Protein AF-A0A542ZUL0-F1 (afdb_monomer_lite)

InterPro domains:
  IPR007886 Alanine dehydrogenase/pyridine nucleotide transhydrogenase, N-terminal [PF05222] (36-150)
  IPR007886 Alanine dehydrogenase/pyridine nucleotide transhydrogenase, N-terminal [SM01003] (29-166)

Organism: Rarobacter faecitabidus (NCBI:txid13243)

Sequence (168 aa):
MSGTAQSSPDVLATASDKVAVSGDLLSLGLLATSSMENERRLPIHPHHLDRIDPDVLARMIVERGYGADFQLEPGYVESRVGRVTERADVIESADVLLLPKPQAADVAAMPAGRVLWGWHHCVQDAGMTQTAIDRRLTLIAFEAMNHWTRRGDFSLHVFHKNNAVSRP

Structure (mmCIF, N/CA/C/O backbone):
data_AF-A0A542ZUL0-F1
#
_entry.id   AF-A0A542ZUL0-F1
#
loop_
_atom_site.group_PDB
_atom_site.id
_atom_site.type_symbol
_atom_site.label_atom_id
_atom_site.label_alt_id
_atom_site.label_comp_id
_atom_site.label_asym_id
_atom_site.label_entity_id
_atom_site.label_seq_id
_atom_site.pdbx_PDB_ins_code
_atom_site.Cartn_x
_atom_site.Cartn_y
_atom_site.Cartn_z
_atom_site.occupancy
_atom_site.B_iso_or_equiv
_atom_site.auth_seq_id
_atom_site.auth_comp_id
_atom_site.auth_asym_id
_atom_site.auth_atom_id
_atom_site.pdbx_PDB_model_num
ATOM 1 N N . MET A 1 1 ? -37.756 -66.465 9.682 1.00 42.62 1 MET A N 1
ATOM 2 C CA . MET A 1 1 ? -37.576 -65.703 8.429 1.00 42.62 1 MET A CA 1
ATOM 3 C C . MET A 1 1 ? -37.932 -64.256 8.757 1.00 42.62 1 MET A C 1
ATOM 5 O O . MET A 1 1 ? -39.092 -63.898 8.697 1.00 42.62 1 MET A O 1
ATOM 9 N N . SER A 1 2 ? -37.089 -63.559 9.513 1.00 43.09 2 SER A N 1
ATOM 10 C CA . SER A 1 2 ? -35.936 -62.775 9.033 1.00 43.09 2 SER A CA 1
ATOM 11 C C . SER A 1 2 ? -36.332 -61.319 8.770 1.00 43.09 2 SER A C 1
ATOM 13 O O . SER A 1 2 ? -37.096 -61.057 7.851 1.00 43.09 2 SER A O 1
ATOM 15 N N . GLY A 1 3 ? -35.749 -60.402 9.554 1.00 35.88 3 GLY A N 1
ATOM 16 C CA . GLY A 1 3 ? -35.508 -59.015 9.143 1.00 35.88 3 GLY A CA 1
ATOM 17 C C . GLY A 1 3 ? -36.385 -57.918 9.754 1.00 35.88 3 GLY A C 1
ATOM 18 O O . GLY A 1 3 ? -37.123 -57.264 9.030 1.00 35.88 3 GLY A O 1
ATOM 19 N N . THR A 1 4 ? -36.244 -57.625 11.049 1.00 43.56 4 THR A N 1
ATOM 20 C CA . THR A 1 4 ? -36.502 -56.272 11.579 1.00 43.56 4 THR A CA 1
ATOM 21 C C . THR A 1 4 ? -35.358 -55.354 11.142 1.00 43.56 4 THR A C 1
ATOM 23 O O . THR A 1 4 ? -34.254 -55.462 11.675 1.00 43.56 4 THR A O 1
ATOM 26 N N . ALA A 1 5 ? -35.594 -54.482 10.161 1.00 42.47 5 ALA A N 1
ATOM 27 C CA . ALA A 1 5 ? -34.639 -53.449 9.770 1.00 42.47 5 ALA A CA 1
ATOM 28 C C . ALA A 1 5 ? -34.784 -52.236 10.701 1.00 42.47 5 ALA A C 1
ATOM 30 O O . ALA A 1 5 ? -35.834 -51.597 10.752 1.00 42.47 5 ALA A O 1
ATOM 31 N N . GLN A 1 6 ? -33.727 -51.960 11.464 1.00 38.09 6 GLN A N 1
ATOM 32 C CA . GLN A 1 6 ? -33.580 -50.766 12.288 1.00 38.09 6 GLN A CA 1
ATOM 33 C C . GLN A 1 6 ? -33.447 -49.515 11.412 1.00 38.09 6 GLN A C 1
ATOM 35 O O . GLN A 1 6 ? -32.679 -49.474 10.452 1.00 38.09 6 GLN A O 1
ATOM 40 N N . SER A 1 7 ? -34.179 -48.481 11.805 1.00 37.47 7 SER A N 1
ATOM 41 C CA . SER A 1 7 ? -34.029 -47.091 11.386 1.00 37.47 7 SER A CA 1
ATOM 42 C C . SER A 1 7 ? -32.618 -46.571 11.679 1.00 37.47 7 SER A C 1
ATOM 44 O O . SER A 1 7 ? -32.161 -46.630 12.820 1.00 37.47 7 SER A O 1
ATOM 46 N N . SER A 1 8 ? -31.947 -46.045 10.652 1.00 40.25 8 SER A N 1
ATOM 47 C CA . SER A 1 8 ? -30.700 -45.279 10.777 1.00 40.25 8 SER A CA 1
ATOM 48 C C . SER A 1 8 ? -31.013 -43.779 10.717 1.00 40.25 8 SER A C 1
ATOM 50 O O . SER A 1 8 ? -31.898 -43.399 9.949 1.00 40.25 8 SER A O 1
ATOM 52 N N . PRO A 1 9 ? -30.352 -42.933 11.526 1.00 41.03 9 PRO A N 1
ATOM 53 C CA . PRO A 1 9 ? -30.676 -41.517 11.615 1.00 41.03 9 PRO A CA 1
ATOM 54 C C . PRO A 1 9 ? -30.104 -40.731 10.433 1.00 41.03 9 PRO A C 1
ATOM 56 O O . PRO A 1 9 ? -29.043 -41.061 9.897 1.00 41.03 9 PRO A O 1
ATOM 59 N N . ASP A 1 10 ? -30.834 -39.678 10.074 1.00 37.38 10 ASP A N 1
ATOM 60 C CA . ASP A 1 10 ? -30.454 -38.643 9.123 1.00 37.38 10 ASP A CA 1
ATOM 61 C C . ASP A 1 10 ? -29.015 -38.171 9.353 1.00 37.38 10 ASP A C 1
ATOM 63 O O . ASP A 1 10 ? -28.663 -37.642 10.411 1.00 37.38 10 ASP A O 1
ATOM 67 N N . VAL A 1 11 ? -28.177 -38.328 8.328 1.00 39.81 11 VAL A N 1
ATOM 68 C CA . VAL A 1 11 ? -26.902 -37.621 8.256 1.00 39.81 11 VAL A CA 1
ATOM 69 C C . VAL A 1 11 ? -27.247 -36.163 7.974 1.00 39.81 11 VAL A C 1
ATOM 71 O O . VAL A 1 11 ? -27.518 -35.789 6.833 1.00 39.81 11 VAL A O 1
ATOM 74 N N . LEU A 1 12 ? -27.276 -35.348 9.033 1.00 37.03 12 LEU A N 1
ATOM 75 C CA . LEU A 1 12 ? -27.272 -33.897 8.912 1.00 37.03 12 LEU A CA 1
ATOM 76 C C . LEU A 1 12 ? -26.106 -33.506 8.002 1.00 37.03 12 LEU A C 1
ATOM 78 O O . LEU A 1 12 ? -24.939 -33.655 8.369 1.00 37.03 12 LEU A O 1
ATOM 82 N N . ALA A 1 13 ? -26.437 -32.982 6.825 1.00 38.31 13 ALA A N 1
ATOM 83 C CA . ALA A 1 13 ? -25.518 -32.167 6.060 1.00 38.31 13 ALA A CA 1
ATOM 84 C C . ALA A 1 13 ? -25.119 -30.992 6.958 1.00 38.31 13 ALA A C 1
ATOM 86 O O . ALA A 1 13 ? -25.939 -30.131 7.286 1.00 38.31 13 ALA A O 1
ATOM 87 N N . THR A 1 14 ? -23.871 -31.003 7.414 1.00 36.25 14 THR A N 1
ATOM 88 C CA . THR A 1 14 ? -23.258 -29.886 8.117 1.00 36.25 14 THR A CA 1
ATOM 89 C C . THR A 1 14 ? -23.390 -28.653 7.238 1.00 36.25 14 THR A C 1
ATOM 91 O O . THR A 1 14 ? -22.931 -28.627 6.093 1.00 36.25 14 THR A O 1
ATOM 94 N N . ALA A 1 15 ? -24.085 -27.649 7.770 1.00 40.50 15 ALA A N 1
ATOM 95 C CA . ALA A 1 15 ? -24.169 -26.335 7.172 1.00 40.50 15 ALA A CA 1
ATOM 96 C C . ALA A 1 15 ? -22.743 -25.869 6.870 1.00 40.50 15 ALA A C 1
ATOM 98 O O . ALA A 1 15 ? -21.885 -25.829 7.749 1.00 40.50 15 ALA A O 1
ATOM 99 N N . SER A 1 16 ? -22.489 -25.583 5.596 1.00 44.72 16 SER A N 1
ATOM 100 C CA . SER A 1 16 ? -21.284 -24.894 5.174 1.00 44.72 16 SER A CA 1
ATOM 101 C C . SER A 1 16 ? -21.228 -23.590 5.964 1.00 44.72 16 SER A C 1
ATOM 103 O O . SER A 1 16 ? -22.083 -22.728 5.752 1.00 44.72 16 SER A O 1
ATOM 105 N N . ASP A 1 17 ? -20.229 -23.436 6.834 1.00 40.91 17 ASP A N 1
ATOM 106 C CA . ASP A 1 17 ? -19.814 -22.136 7.361 1.00 40.91 17 ASP A CA 1
ATOM 107 C C . ASP A 1 17 ? -19.277 -21.318 6.182 1.00 40.91 17 ASP A C 1
ATOM 109 O O . ASP A 1 17 ? -18.079 -21.170 5.942 1.00 40.91 17 ASP A O 1
ATOM 113 N N . LYS A 1 18 ? -20.203 -20.825 5.359 1.00 43.94 18 LYS A N 1
ATOM 114 C CA . LYS A 1 18 ? -19.959 -19.697 4.481 1.00 43.94 18 LYS A CA 1
ATOM 115 C C . LYS A 1 18 ? -19.754 -18.533 5.430 1.00 43.94 18 LYS A C 1
ATOM 117 O O . LYS A 1 18 ? -20.722 -17.991 5.957 1.00 43.94 18 LYS A O 1
ATOM 122 N N . VAL A 1 19 ? -18.493 -18.172 5.652 1.00 42.78 19 VAL A N 1
ATOM 123 C CA . VAL A 1 19 ? -18.137 -16.861 6.191 1.00 42.78 19 VAL A CA 1
ATOM 124 C C . VAL A 1 19 ? -18.932 -15.846 5.376 1.00 42.78 19 VAL A C 1
ATOM 126 O O . VAL A 1 19 ? -18.720 -15.697 4.171 1.00 42.78 19 VAL A O 1
ATOM 129 N N . ALA A 1 20 ? -19.935 -15.241 6.006 1.00 40.59 20 ALA A N 1
ATOM 130 C CA . ALA A 1 20 ? -20.740 -14.217 5.380 1.00 40.59 20 ALA A CA 1
ATOM 131 C C . ALA A 1 20 ? -19.811 -13.029 5.124 1.00 40.59 20 ALA A C 1
ATOM 133 O O . ALA A 1 20 ? -19.412 -12.334 6.056 1.00 40.59 20 ALA A O 1
ATOM 134 N N . VAL A 1 21 ? -19.419 -12.832 3.866 1.00 49.72 21 VAL A N 1
ATOM 135 C CA . VAL A 1 21 ? -18.735 -11.610 3.452 1.00 49.72 21 VAL A CA 1
ATOM 136 C C . VAL A 1 21 ? -19.784 -10.505 3.537 1.00 49.72 21 VAL A C 1
ATOM 138 O O . VAL A 1 21 ? -20.702 -10.447 2.719 1.00 49.72 21 VAL A O 1
ATOM 141 N N . SER A 1 22 ? -19.712 -9.695 4.590 1.00 54.34 22 SER A N 1
ATOM 142 C CA . SER A 1 22 ? -20.527 -8.492 4.744 1.00 54.34 22 SER A CA 1
ATOM 143 C C . SER A 1 22 ? -20.306 -7.574 3.541 1.00 54.34 22 SER A C 1
ATOM 145 O O . SER A 1 22 ? -19.166 -7.345 3.146 1.00 54.34 22 SER A O 1
ATOM 147 N N . GLY A 1 23 ? -21.397 -7.086 2.951 1.00 64.56 23 GLY A N 1
ATOM 148 C CA . GLY A 1 23 ? -21.447 -6.415 1.648 1.00 64.56 23 GLY A CA 1
ATOM 149 C C . GLY A 1 23 ? -20.877 -4.996 1.568 1.00 64.56 23 GLY A C 1
ATOM 150 O O . GLY A 1 23 ? -21.443 -4.190 0.842 1.00 64.56 23 GLY A O 1
ATOM 151 N N . ASP A 1 24 ? -19.770 -4.706 2.253 1.00 83.81 24 ASP A N 1
ATOM 152 C CA . ASP A 1 24 ? -19.023 -3.453 2.113 1.00 83.81 24 ASP A CA 1
ATOM 153 C C . ASP A 1 24 ? -17.587 -3.727 1.650 1.00 83.81 24 ASP A C 1
ATOM 155 O O . ASP A 1 24 ? -16.944 -4.683 2.085 1.00 83.81 24 ASP A O 1
ATOM 159 N N . LEU A 1 25 ? -17.070 -2.869 0.766 1.00 93.75 25 LEU A N 1
ATOM 160 C CA . LEU A 1 25 ? -15.686 -2.944 0.293 1.00 93.75 25 LEU A CA 1
ATOM 161 C C . LEU A 1 25 ? -14.686 -2.708 1.438 1.00 93.75 25 LEU A C 1
ATOM 163 O O . LEU A 1 25 ? -14.844 -1.781 2.239 1.00 93.75 25 LEU A O 1
ATOM 167 N N . LEU A 1 26 ? -13.618 -3.510 1.459 1.00 96.81 26 LEU A N 1
ATOM 168 C CA . LEU A 1 26 ? -12.460 -3.308 2.333 1.00 96.81 26 LEU A CA 1
ATOM 169 C C . LEU A 1 26 ? -11.687 -2.040 1.944 1.00 96.81 26 LEU A C 1
ATOM 171 O O . LEU A 1 26 ? -11.654 -1.652 0.775 1.00 96.81 26 LEU A O 1
ATOM 175 N N . SER A 1 27 ? -11.028 -1.420 2.921 1.00 98.00 27 SER A N 1
ATOM 176 C CA . SER A 1 27 ? -10.120 -0.296 2.682 1.00 98.00 27 SER A CA 1
ATOM 177 C C . SER A 1 27 ? -8.749 -0.754 2.170 1.00 98.00 27 SER A C 1
ATOM 179 O O . SER A 1 27 ? -8.197 -1.758 2.629 1.00 98.00 27 SER A O 1
ATOM 181 N N . LEU A 1 28 ? -8.189 0.002 1.219 1.00 98.44 28 LEU A N 1
ATOM 182 C CA . LEU A 1 28 ? -6.896 -0.283 0.588 1.00 98.44 28 LEU A CA 1
ATOM 183 C C . LEU A 1 28 ? -5.871 0.808 0.926 1.00 98.44 28 LEU A C 1
ATOM 185 O O . LEU A 1 28 ? -6.000 1.953 0.497 1.00 98.44 28 LEU A O 1
ATOM 189 N N . GLY A 1 29 ? -4.833 0.437 1.669 1.00 98.19 29 GLY A N 1
ATOM 190 C CA . GLY A 1 29 ? -3.712 1.284 2.055 1.00 98.19 29 GLY A CA 1
ATOM 191 C C . GLY A 1 29 ? -2.573 1.242 1.037 1.00 98.19 29 GLY A C 1
ATOM 192 O O . GLY A 1 29 ? -2.060 0.162 0.749 1.00 98.19 29 GLY A O 1
ATOM 193 N N . LEU A 1 30 ? -2.137 2.394 0.523 1.00 97.50 30 LEU A N 1
ATOM 194 C CA . LEU A 1 30 ? -0.962 2.514 -0.352 1.00 97.50 30 LEU A CA 1
ATOM 195 C C . LEU A 1 30 ? 0.140 3.296 0.351 1.00 97.50 30 LEU A C 1
ATOM 197 O O . LEU A 1 30 ? -0.064 4.446 0.743 1.00 97.50 30 LEU A O 1
ATOM 201 N N . LEU A 1 31 ? 1.327 2.701 0.435 1.00 95.31 31 LEU A N 1
ATOM 202 C CA . LEU A 1 31 ? 2.511 3.388 0.943 1.00 95.31 31 LEU A CA 1
ATOM 203 C C . LEU A 1 31 ? 3.318 4.012 -0.199 1.00 95.31 31 LEU A C 1
ATOM 205 O O . LEU A 1 31 ? 3.530 3.402 -1.249 1.00 95.31 31 LEU A O 1
ATOM 209 N N . ALA A 1 32 ? 3.740 5.251 0.024 1.00 90.50 32 ALA A N 1
ATOM 210 C CA . ALA A 1 32 ? 4.530 6.081 -0.875 1.00 90.50 32 ALA A CA 1
ATOM 211 C C . ALA A 1 32 ? 6.026 5.795 -0.740 1.00 90.50 32 ALA A C 1
ATOM 213 O O . ALA A 1 32 ? 6.772 5.930 -1.708 1.00 90.50 32 ALA A O 1
ATOM 214 N N . THR A 1 33 ? 6.462 5.420 0.464 1.00 87.25 33 THR A N 1
ATOM 215 C CA . THR A 1 33 ? 7.876 5.232 0.789 1.00 87.25 33 THR A CA 1
ATOM 216 C C . THR A 1 33 ? 8.187 3.784 1.162 1.00 87.25 33 THR A C 1
ATOM 218 O O . THR A 1 33 ? 7.347 3.048 1.690 1.00 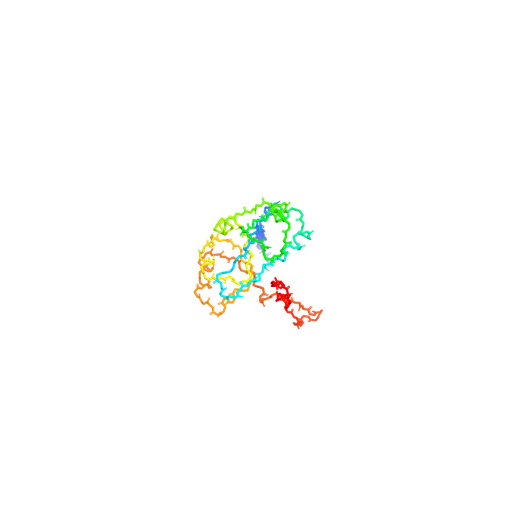87.25 33 THR A O 1
ATOM 221 N N . SER A 1 34 ? 9.423 3.369 0.890 1.00 86.88 34 SER A N 1
ATOM 222 C CA . SER A 1 34 ? 9.976 2.096 1.347 1.00 86.88 34 SER A CA 1
ATOM 223 C C . SER A 1 34 ? 11.102 2.353 2.340 1.00 86.88 34 SER A C 1
ATOM 225 O O . SER A 1 34 ? 11.901 3.270 2.157 1.00 86.88 34 SER A O 1
ATOM 227 N N . SER A 1 35 ? 11.179 1.527 3.379 1.00 84.12 35 SER A N 1
ATOM 228 C CA . SER A 1 35 ? 12.310 1.494 4.311 1.00 84.12 35 SER A CA 1
ATOM 229 C C . SER A 1 35 ? 13.489 0.669 3.771 1.00 84.12 35 SER A C 1
ATOM 231 O O . SER A 1 35 ? 14.578 0.717 4.338 1.00 84.12 35 SER A O 1
ATOM 233 N N . MET A 1 36 ? 13.300 -0.060 2.663 1.00 84.88 36 ME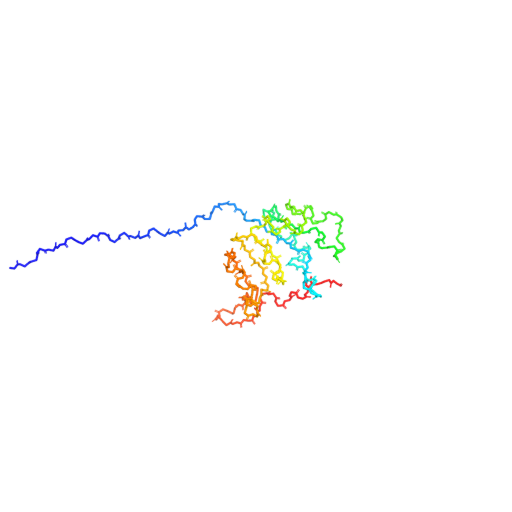T A N 1
ATOM 234 C CA . MET A 1 36 ? 14.371 -0.766 1.961 1.00 84.88 36 MET A CA 1
ATOM 235 C C . MET A 1 36 ? 15.221 0.218 1.152 1.00 84.88 36 MET A C 1
ATOM 237 O O . MET A 1 36 ? 14.705 1.004 0.354 1.00 84.88 36 MET A O 1
ATOM 241 N N . GLU A 1 37 ? 16.541 0.137 1.317 1.00 82.31 37 GLU A N 1
ATOM 242 C CA . GLU A 1 37 ? 17.479 0.974 0.575 1.00 82.31 37 GLU A CA 1
ATOM 243 C C . GLU A 1 37 ? 17.295 0.805 -0.943 1.00 82.31 37 GLU A C 1
ATOM 245 O O . GLU A 1 37 ? 17.163 -0.309 -1.450 1.00 82.31 37 GLU A O 1
ATOM 250 N N . ASN A 1 38 ? 17.299 1.920 -1.679 1.00 83.50 38 ASN A N 1
ATOM 251 C CA . ASN A 1 38 ? 17.153 1.973 -3.140 1.00 83.50 38 ASN A CA 1
ATOM 252 C C . ASN A 1 38 ? 15.819 1.443 -3.701 1.00 83.50 38 ASN A C 1
ATOM 254 O O . ASN A 1 38 ? 15.640 1.404 -4.920 1.00 83.50 38 ASN A O 1
ATOM 258 N N . GLU A 1 39 ? 14.845 1.123 -2.849 1.00 87.94 39 GLU A N 1
ATOM 259 C CA . GLU A 1 39 ? 13.497 0.771 -3.279 1.00 87.94 39 GLU A CA 1
ATOM 260 C C . GLU A 1 39 ? 12.653 2.032 -3.487 1.00 87.94 39 GLU A C 1
ATOM 262 O O . GLU A 1 39 ? 12.307 2.739 -2.544 1.00 87.94 39 GLU A O 1
ATOM 267 N N . ARG A 1 40 ? 12.327 2.324 -4.748 1.00 85.19 40 ARG A N 1
ATOM 268 C CA . ARG A 1 40 ? 11.620 3.553 -5.154 1.00 85.19 40 ARG A CA 1
ATOM 269 C C . ARG A 1 40 ? 10.330 3.283 -5.920 1.00 85.19 40 ARG A C 1
ATOM 271 O O . ARG A 1 40 ? 9.729 4.217 -6.447 1.00 85.19 40 ARG A O 1
ATOM 278 N N . ARG A 1 41 ? 9.941 2.017 -6.079 1.00 88.31 41 ARG A N 1
ATOM 279 C CA . ARG A 1 41 ? 8.743 1.672 -6.845 1.00 88.31 41 ARG A CA 1
ATOM 280 C C . ARG A 1 41 ? 7.509 1.992 -6.019 1.00 88.31 41 ARG A C 1
ATOM 282 O O . ARG A 1 41 ? 7.414 1.604 -4.857 1.00 88.31 41 ARG A O 1
ATOM 289 N N . LEU A 1 42 ? 6.540 2.632 -6.660 1.00 91.00 42 LEU A N 1
ATOM 290 C CA . LEU A 1 42 ? 5.202 2.761 -6.107 1.00 91.00 42 LEU A CA 1
ATOM 291 C C . LEU A 1 42 ? 4.394 1.485 -6.384 1.00 91.00 42 LEU A C 1
ATOM 293 O O . LEU A 1 42 ? 4.556 0.879 -7.447 1.00 91.00 42 LEU A O 1
ATOM 297 N N . PRO A 1 43 ? 3.500 1.075 -5.470 1.00 90.88 43 PRO A N 1
ATOM 298 C CA . PRO A 1 43 ? 2.630 -0.070 -5.708 1.00 90.88 43 PRO A CA 1
ATOM 299 C C . PRO A 1 43 ? 1.694 0.102 -6.910 1.00 90.88 43 PRO A C 1
ATOM 301 O O . PRO A 1 43 ? 1.427 -0.856 -7.632 1.00 90.88 43 PRO A O 1
ATOM 304 N N . ILE A 1 44 ? 1.217 1.326 -7.142 1.00 93.06 44 ILE A N 1
ATOM 305 C CA . ILE A 1 44 ? 0.394 1.707 -8.292 1.00 93.06 44 ILE A CA 1
ATOM 306 C C . ILE A 1 44 ? 0.960 2.999 -8.886 1.00 93.06 44 ILE A C 1
ATOM 308 O O . ILE A 1 44 ? 1.110 3.995 -8.181 1.00 93.06 44 ILE A O 1
ATOM 312 N N . HIS A 1 45 ? 1.254 3.022 -10.185 1.00 92.62 45 HIS A N 1
ATOM 313 C CA . HIS A 1 45 ? 1.641 4.267 -10.854 1.00 92.62 45 HIS A CA 1
ATOM 314 C C . HIS A 1 45 ? 0.541 5.337 -10.658 1.00 92.62 45 HIS A C 1
ATOM 316 O O . HIS A 1 45 ? -0.619 5.011 -10.910 1.00 92.62 45 HIS A O 1
ATOM 322 N N . PRO A 1 46 ? 0.836 6.593 -10.267 1.00 94.12 46 PRO A N 1
ATOM 323 C CA . PRO A 1 46 ? -0.201 7.569 -9.909 1.00 94.12 46 PRO A CA 1
ATOM 324 C C . PRO A 1 46 ? -1.249 7.802 -11.006 1.00 94.12 46 PRO A C 1
ATOM 326 O O . PRO A 1 46 ? -2.442 7.805 -10.726 1.00 94.12 46 PRO A O 1
ATOM 329 N N . HIS A 1 47 ? -0.832 7.857 -12.275 1.00 93.88 47 HIS A N 1
ATOM 330 C CA . HIS A 1 47 ? -1.763 7.975 -13.410 1.00 93.88 47 HIS A CA 1
ATOM 331 C C . HIS A 1 47 ? -2.689 6.764 -13.616 1.00 93.88 47 HIS A C 1
ATOM 333 O O . HIS A 1 47 ? -3.652 6.837 -14.372 1.00 93.88 47 HIS A O 1
ATOM 339 N N . HIS A 1 48 ? -2.413 5.622 -12.983 1.00 95.38 48 HIS A N 1
ATOM 340 C CA . HIS A 1 48 ? -3.314 4.473 -13.025 1.00 95.38 48 HIS A CA 1
ATOM 341 C C . HIS A 1 48 ? -4.458 4.580 -12.015 1.00 95.38 48 HIS A C 1
ATOM 343 O O . HIS A 1 48 ? -5.397 3.799 -12.133 1.00 95.38 48 HIS A O 1
ATOM 349 N N . LEU A 1 49 ? -4.431 5.542 -11.083 1.00 96.06 49 LEU A N 1
ATOM 350 C CA . LEU A 1 49 ? -5.566 5.805 -10.193 1.00 96.06 49 LEU A CA 1
ATOM 351 C C . LEU A 1 49 ? -6.832 6.141 -10.996 1.00 96.06 49 LEU A C 1
ATOM 353 O O . LEU A 1 49 ? -7.899 5.645 -10.663 1.00 96.06 49 LEU A O 1
ATOM 357 N N . ASP A 1 50 ? -6.698 6.850 -12.124 1.00 94.38 50 ASP A N 1
ATOM 358 C CA . ASP A 1 50 ? -7.802 7.171 -13.050 1.00 94.38 50 ASP A CA 1
ATOM 359 C C . ASP A 1 50 ? -8.476 5.931 -13.680 1.00 94.38 50 ASP A C 1
ATOM 361 O O . ASP A 1 50 ? -9.507 6.041 -14.340 1.00 94.38 50 ASP A O 1
ATOM 365 N N . ARG A 1 51 ? -7.879 4.743 -13.525 1.00 96.38 51 ARG A N 1
ATOM 366 C CA . ARG A 1 51 ? -8.374 3.474 -14.082 1.00 96.38 51 ARG A CA 1
ATOM 367 C C . ARG A 1 51 ? -9.040 2.586 -13.030 1.00 96.38 51 ARG A C 1
ATOM 369 O O . ARG A 1 51 ? -9.504 1.503 -13.382 1.00 96.38 51 ARG A O 1
ATOM 376 N N . ILE A 1 52 ? -9.010 2.993 -11.763 1.00 95.81 52 ILE A N 1
ATOM 377 C CA . ILE A 1 52 ? -9.588 2.253 -10.640 1.00 95.81 52 ILE A CA 1
ATOM 378 C C . ILE A 1 52 ? -11.056 2.662 -10.493 1.00 95.81 52 ILE A C 1
ATOM 380 O O . ILE A 1 52 ? -11.412 3.817 -10.712 1.00 95.81 52 ILE A O 1
ATOM 384 N N . ASP A 1 53 ? -11.906 1.698 -10.146 1.00 97.12 53 ASP A N 1
ATOM 385 C CA . ASP A 1 53 ? -13.329 1.936 -9.910 1.00 97.12 53 ASP A CA 1
ATOM 386 C C . ASP A 1 53 ? -13.541 3.003 -8.807 1.00 97.12 53 ASP A C 1
ATOM 388 O O . ASP A 1 53 ? -12.865 2.930 -7.771 1.00 97.12 53 ASP A O 1
ATOM 392 N N . PRO A 1 54 ? -14.451 3.982 -8.996 1.00 96.75 54 PRO A N 1
ATOM 393 C CA . PRO A 1 54 ? -14.728 5.028 -8.012 1.00 96.75 54 PRO A CA 1
ATOM 394 C C . PRO A 1 54 ? -15.015 4.518 -6.594 1.00 96.75 54 PRO A C 1
ATOM 396 O O . PRO A 1 54 ? -14.560 5.137 -5.630 1.00 96.75 54 PRO A O 1
ATOM 399 N N . ASP A 1 55 ? -15.706 3.38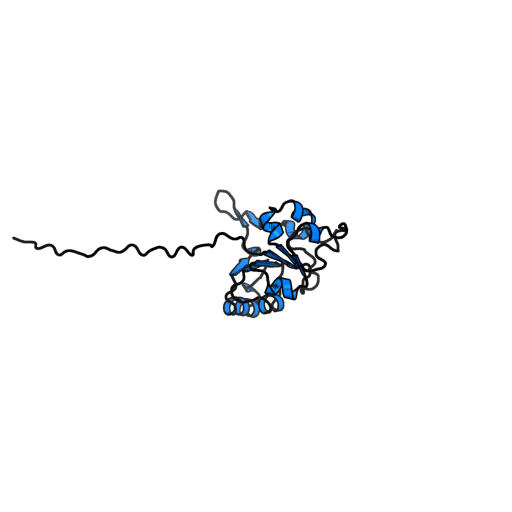5 -6.445 1.00 96.75 55 ASP A N 1
ATOM 400 C CA . ASP A 1 55 ? -16.048 2.843 -5.125 1.00 96.75 55 ASP A CA 1
ATOM 401 C C . ASP A 1 55 ? -14.803 2.310 -4.397 1.00 96.75 55 ASP A C 1
ATOM 403 O O . ASP A 1 55 ? -14.691 2.407 -3.172 1.00 96.75 55 ASP A O 1
ATOM 407 N N . VAL A 1 56 ? -13.822 1.799 -5.150 1.00 97.25 56 VAL A N 1
ATOM 408 C CA . VAL A 1 56 ? -12.519 1.381 -4.611 1.00 97.25 56 VAL A CA 1
ATOM 409 C C . VAL A 1 56 ? -11.679 2.605 -4.265 1.00 97.25 56 VAL A C 1
ATOM 411 O O . VAL A 1 56 ? -11.131 2.672 -3.167 1.00 97.25 56 VAL A O 1
ATOM 414 N N . LEU A 1 57 ? -11.616 3.594 -5.160 1.00 97.81 57 LEU A N 1
ATOM 415 C CA . LEU A 1 57 ? -10.916 4.860 -4.935 1.00 97.81 57 LEU A CA 1
ATOM 416 C C . LEU A 1 57 ? -11.394 5.564 -3.654 1.00 97.81 57 LEU A C 1
ATOM 418 O O . LEU A 1 57 ? -10.575 5.990 -2.837 1.00 97.81 57 LEU A O 1
ATOM 422 N N . ALA A 1 58 ? -12.708 5.598 -3.416 1.00 97.69 58 ALA A N 1
ATOM 423 C CA . ALA A 1 58 ? -13.306 6.152 -2.202 1.00 97.69 58 ALA A CA 1
ATOM 424 C C . ALA A 1 58 ? -12.892 5.409 -0.915 1.00 97.69 58 ALA A C 1
ATOM 426 O O . ALA A 1 58 ? -12.939 5.979 0.175 1.00 97.69 58 ALA A O 1
ATOM 427 N N . ARG A 1 59 ? -12.462 4.146 -1.026 1.00 98.06 59 ARG A N 1
ATOM 428 C CA . ARG A 1 59 ? -11.970 3.308 0.081 1.00 98.06 59 ARG A CA 1
ATOM 429 C C . ARG A 1 59 ? -10.439 3.264 0.169 1.00 98.06 59 ARG A C 1
ATOM 431 O O . ARG A 1 59 ? -9.900 2.593 1.053 1.00 98.06 59 ARG A O 1
ATOM 438 N N . MET A 1 60 ? -9.727 3.963 -0.715 1.00 98.44 60 MET A N 1
ATOM 439 C CA . MET A 1 60 ? -8.267 4.033 -0.683 1.00 98.44 60 MET A CA 1
ATOM 440 C C . MET A 1 60 ? -7.763 5.045 0.351 1.00 98.44 60 MET A C 1
ATOM 442 O O . MET A 1 60 ? -8.260 6.168 0.455 1.00 98.44 60 MET A O 1
ATOM 446 N N . ILE A 1 61 ? -6.732 4.637 1.091 1.00 98.50 61 ILE A N 1
ATOM 447 C CA . ILE A 1 61 ? -6.009 5.443 2.075 1.00 98.50 61 ILE A CA 1
ATOM 448 C C . ILE A 1 61 ? -4.551 5.499 1.621 1.00 98.50 61 ILE A C 1
ATOM 450 O O . ILE A 1 61 ? -3.879 4.475 1.544 1.00 98.50 61 ILE A O 1
ATOM 454 N N . VAL A 1 62 ? -4.051 6.682 1.289 1.00 98.19 62 VAL A N 1
ATOM 455 C CA . VAL A 1 62 ? -2.738 6.834 0.651 1.00 98.19 62 VAL A CA 1
ATOM 456 C C . VAL A 1 62 ? -1.781 7.605 1.556 1.00 98.19 62 VAL A C 1
ATOM 458 O O . VAL A 1 62 ? -2.165 8.587 2.190 1.00 98.19 62 VAL A O 1
ATOM 461 N N . GLU A 1 63 ? -0.529 7.159 1.635 1.00 98.00 63 GLU A N 1
ATOM 462 C CA . GLU A 1 63 ? 0.524 7.859 2.377 1.00 98.00 63 GLU A CA 1
ATOM 463 C C . GLU A 1 63 ? 0.801 9.237 1.760 1.00 98.00 63 GLU A C 1
ATOM 465 O O . GLU A 1 63 ? 0.877 9.398 0.538 1.00 98.00 63 GLU A O 1
ATOM 470 N N . ARG A 1 64 ? 0.981 10.252 2.607 1.00 96.62 64 ARG A N 1
ATOM 471 C CA . ARG A 1 64 ? 1.357 11.598 2.174 1.00 96.62 64 ARG A CA 1
ATOM 472 C C . ARG A 1 64 ? 2.635 11.565 1.330 1.00 96.62 64 ARG A C 1
ATOM 474 O O . ARG A 1 64 ? 3.606 10.898 1.666 1.00 96.62 64 ARG A O 1
ATOM 481 N N . GLY A 1 65 ? 2.640 12.328 0.236 1.00 94.06 65 GLY A N 1
ATOM 482 C CA . GLY A 1 65 ? 3.772 12.387 -0.696 1.00 94.06 65 GLY A CA 1
ATOM 483 C C . GLY A 1 65 ? 3.762 11.297 -1.773 1.00 94.06 65 GLY A C 1
ATOM 484 O O . GLY A 1 65 ? 4.693 11.226 -2.575 1.00 94.06 65 GLY A O 1
ATOM 485 N N . TYR A 1 66 ? 2.715 10.468 -1.840 1.00 95.38 66 TYR A N 1
ATOM 486 C CA . TYR A 1 66 ? 2.553 9.491 -2.913 1.00 95.38 66 TYR A CA 1
ATOM 487 C C . TYR A 1 66 ? 2.584 10.155 -4.290 1.00 95.38 66 TYR A C 1
ATOM 489 O O . TYR A 1 66 ? 1.811 11.064 -4.578 1.00 95.38 66 TYR A O 1
ATOM 497 N N . GLY A 1 67 ? 3.479 9.687 -5.160 1.00 92.50 67 GLY A N 1
ATOM 498 C CA . GLY A 1 67 ? 3.615 10.238 -6.506 1.00 92.50 67 GLY A CA 1
ATOM 499 C C . GLY A 1 67 ? 4.363 11.574 -6.596 1.00 92.50 67 GLY A C 1
ATOM 500 O O . GLY A 1 67 ? 4.382 12.149 -7.678 1.00 92.50 67 GLY A O 1
ATOM 501 N N . ALA A 1 68 ? 5.013 12.057 -5.528 1.00 91.06 68 ALA A N 1
ATOM 502 C CA . ALA A 1 68 ? 5.745 13.333 -5.546 1.00 91.06 68 ALA A CA 1
ATOM 503 C C . ALA A 1 68 ? 6.820 13.422 -6.651 1.00 91.06 68 ALA A C 1
ATOM 505 O O . ALA A 1 68 ? 7.079 14.500 -7.180 1.00 91.06 68 ALA A O 1
ATOM 506 N N . ASP A 1 69 ? 7.397 12.287 -7.053 1.00 88.62 69 ASP A N 1
ATOM 507 C CA . ASP A 1 69 ? 8.404 12.213 -8.120 1.00 88.62 69 ASP A CA 1
ATOM 508 C C . ASP A 1 69 ? 7.807 12.239 -9.548 1.00 88.62 69 ASP A C 1
ATOM 510 O O . ASP A 1 69 ? 8.555 12.244 -10.522 1.00 88.62 69 ASP A O 1
ATOM 514 N N . PHE A 1 70 ? 6.476 12.239 -9.703 1.00 89.38 70 PHE A N 1
ATOM 515 C CA . PHE A 1 70 ? 5.788 12.059 -10.994 1.00 89.38 70 PHE A CA 1
ATOM 516 C C . PHE A 1 70 ? 5.284 13.367 -11.626 1.00 89.38 70 PHE A C 1
ATOM 518 O O . PHE A 1 70 ? 4.474 13.314 -12.546 1.00 89.38 70 PHE A O 1
ATOM 525 N N . GLN A 1 71 ? 5.758 14.530 -11.157 1.00 89.88 71 GLN A N 1
ATOM 526 C CA . GLN A 1 71 ? 5.385 15.855 -11.693 1.00 89.88 71 GLN A CA 1
ATOM 527 C C . GLN A 1 71 ? 3.860 16.043 -11.810 1.00 89.88 71 GLN A C 1
ATOM 529 O O . GLN A 1 71 ? 3.345 16.545 -12.806 1.00 89.88 71 GLN A O 1
ATOM 534 N N . LEU A 1 72 ? 3.136 15.588 -10.788 1.00 93.00 72 LEU A N 1
ATOM 535 C CA . LEU A 1 72 ? 1.682 15.666 -10.742 1.00 93.00 72 LEU A CA 1
ATOM 536 C C . LEU A 1 72 ? 1.231 17.084 -10.387 1.00 93.00 72 LEU A C 1
ATOM 538 O O . LEU A 1 72 ? 1.899 17.789 -9.627 1.00 93.00 72 LEU A O 1
ATOM 542 N N . GLU A 1 73 ? 0.052 17.461 -10.875 1.00 94.38 73 GLU A N 1
ATOM 543 C CA . GLU A 1 73 ? -0.609 18.687 -10.433 1.00 94.38 73 GLU A CA 1
ATOM 544 C C . GLU A 1 73 ? -0.880 18.651 -8.915 1.00 94.38 73 GLU A C 1
ATOM 546 O O . GLU A 1 73 ? -1.180 17.582 -8.362 1.00 94.38 73 GLU A O 1
ATOM 551 N N . PRO A 1 74 ? -0.824 19.799 -8.216 1.00 93.81 74 PRO A N 1
ATOM 552 C CA . PRO A 1 74 ? -1.160 19.863 -6.798 1.00 93.81 74 PRO A CA 1
ATOM 553 C C . PRO A 1 74 ? -2.554 19.281 -6.518 1.00 93.81 74 PRO A C 1
ATOM 555 O O . PRO A 1 74 ? -3.530 19.640 -7.174 1.00 93.81 74 PRO A O 1
ATOM 558 N N . GLY A 1 75 ? -2.664 18.382 -5.535 1.00 95.00 75 GLY A N 1
ATOM 559 C CA . GLY A 1 75 ? -3.939 17.743 -5.185 1.00 95.00 75 GLY A CA 1
ATOM 560 C C . GLY A 1 75 ? -4.369 16.600 -6.115 1.00 95.00 75 GLY A C 1
ATOM 561 O O . GLY A 1 75 ? -5.491 16.099 -5.989 1.00 95.00 75 GLY A O 1
ATOM 562 N N . TYR A 1 76 ? -3.528 16.177 -7.071 1.00 97.25 76 TYR A N 1
ATOM 563 C CA . TYR A 1 76 ? -3.873 15.107 -8.013 1.00 97.25 76 TYR A CA 1
ATOM 564 C C . TYR A 1 76 ? -4.280 13.810 -7.297 1.00 97.25 76 TYR A C 1
ATOM 566 O O . TYR A 1 76 ? -5.280 13.200 -7.669 1.00 97.25 76 TYR A O 1
ATOM 574 N N . VAL A 1 77 ? -3.550 13.388 -6.261 1.00 97.44 77 VAL A N 1
ATOM 575 C CA . VAL A 1 77 ? -3.876 12.156 -5.523 1.00 97.44 77 VAL A CA 1
ATOM 576 C C . VAL A 1 77 ? -5.082 12.381 -4.612 1.00 97.44 77 VAL A C 1
ATOM 578 O O . VAL A 1 77 ? -6.025 11.596 -4.641 1.00 97.44 77 VAL A O 1
ATOM 581 N N . GLU A 1 78 ? -5.089 13.480 -3.858 1.00 97.38 78 GLU A N 1
ATOM 582 C CA . GLU A 1 78 ? -6.129 13.850 -2.893 1.00 97.38 78 GLU A CA 1
ATOM 583 C C . GLU A 1 78 ? -7.516 13.955 -3.532 1.00 97.38 78 GLU A C 1
ATOM 585 O O . GLU A 1 78 ? -8.507 13.586 -2.915 1.00 97.38 78 GLU A O 1
ATOM 590 N N . SER A 1 79 ? -7.592 14.431 -4.776 1.00 97.12 79 SER A N 1
ATOM 591 C CA . SER A 1 79 ? -8.855 14.546 -5.519 1.00 97.12 79 SER A CA 1
ATOM 592 C C . SER A 1 79 ? -9.424 13.210 -6.005 1.00 97.12 79 SER A C 1
ATOM 594 O O . SER A 1 79 ? -10.563 13.175 -6.468 1.00 97.12 79 SER A O 1
ATOM 596 N N . ARG A 1 80 ? -8.652 12.120 -5.926 1.00 97.44 80 ARG A N 1
ATOM 597 C CA . ARG A 1 80 ? -9.037 10.798 -6.443 1.00 97.44 80 ARG A CA 1
ATOM 598 C C . ARG A 1 80 ? -9.336 9.790 -5.358 1.00 97.44 80 ARG A C 1
ATOM 600 O O . ARG A 1 80 ? -10.120 8.889 -5.605 1.00 97.44 80 ARG A O 1
ATOM 607 N N . VAL A 1 81 ? -8.688 9.888 -4.203 1.00 98.31 81 VAL A N 1
ATOM 608 C CA . VAL A 1 81 ? -8.743 8.845 -3.171 1.00 98.31 81 VAL A CA 1
ATOM 609 C C . VAL A 1 81 ? -9.554 9.291 -1.964 1.00 98.31 81 VAL A C 1
ATOM 611 O O . VAL A 1 81 ? -9.684 10.481 -1.695 1.00 98.31 81 VAL A O 1
ATOM 614 N N . GLY A 1 82 ? -10.067 8.328 -1.201 1.00 97.94 82 GLY A N 1
ATOM 615 C CA . GLY A 1 82 ? -10.865 8.607 -0.009 1.00 97.94 82 GLY A CA 1
ATOM 616 C C . GLY A 1 82 ? -10.112 9.398 1.061 1.00 97.94 82 GLY A C 1
ATOM 617 O O . GLY A 1 82 ? -10.699 10.254 1.725 1.00 97.94 82 GLY A O 1
ATOM 618 N N . ARG A 1 83 ? -8.813 9.125 1.250 1.00 97.75 83 ARG A N 1
ATOM 619 C CA . ARG A 1 83 ? -7.998 9.827 2.253 1.00 97.75 83 ARG A CA 1
ATOM 620 C C . ARG A 1 83 ? -6.503 9.807 1.940 1.00 97.75 83 ARG A C 1
ATOM 622 O O . ARG A 1 83 ? -5.970 8.780 1.533 1.00 97.75 83 ARG A O 1
ATOM 629 N N . VAL A 1 84 ? -5.814 10.909 2.250 1.00 98.44 84 VAL A N 1
ATOM 630 C CA . VAL A 1 84 ? -4.343 10.997 2.298 1.00 98.44 84 VAL A CA 1
ATOM 631 C C . VAL A 1 84 ? -3.898 11.303 3.729 1.00 98.44 84 VAL A C 1
ATOM 633 O O . VAL A 1 84 ? -4.409 12.241 4.341 1.00 98.44 84 VAL A O 1
ATOM 636 N N . THR A 1 85 ? -2.979 10.511 4.285 1.00 98.44 85 THR A N 1
ATOM 637 C CA . THR A 1 85 ? -2.554 10.619 5.695 1.00 98.44 85 THR A CA 1
ATOM 638 C C . THR A 1 85 ? -1.111 10.155 5.912 1.00 98.44 85 THR A C 1
ATOM 640 O O . THR A 1 85 ? -0.448 9.715 4.976 1.00 98.44 85 THR A O 1
ATOM 643 N N . GLU A 1 86 ? -0.594 10.276 7.135 1.00 97.69 86 GLU A N 1
ATOM 644 C CA . GLU A 1 86 ? 0.753 9.811 7.483 1.00 97.69 86 GLU A CA 1
ATOM 645 C C . GLU A 1 86 ? 0.868 8.281 7.448 1.00 97.69 86 GLU A C 1
ATOM 647 O O . GLU A 1 86 ? -0.104 7.564 7.686 1.00 97.69 86 GLU A O 1
ATOM 652 N N . ARG A 1 87 ? 2.082 7.768 7.201 1.00 96.44 87 ARG A N 1
ATOM 653 C CA . ARG A 1 87 ? 2.370 6.328 7.055 1.00 96.44 87 ARG A CA 1
ATOM 654 C C . ARG A 1 87 ? 1.753 5.462 8.155 1.00 96.44 87 ARG A C 1
ATOM 656 O O . ARG A 1 87 ? 1.134 4.445 7.853 1.00 96.44 87 ARG A O 1
ATOM 663 N N . ALA A 1 88 ? 1.937 5.856 9.416 1.00 96.62 88 ALA A N 1
ATOM 664 C CA . ALA A 1 88 ? 1.443 5.097 10.563 1.00 96.62 88 ALA A CA 1
ATOM 665 C C . ALA A 1 88 ? -0.085 4.946 10.526 1.00 96.62 88 ALA A C 1
ATOM 667 O O . ALA A 1 88 ? -0.598 3.850 10.732 1.00 96.62 88 ALA A O 1
ATOM 668 N N . ASP A 1 89 ? -0.803 6.009 10.159 1.00 98.00 89 ASP A N 1
ATOM 669 C CA . ASP A 1 89 ? -2.262 5.982 10.061 1.00 98.00 89 ASP A CA 1
ATOM 670 C C . ASP A 1 89 ? -2.743 5.130 8.883 1.00 98.00 89 ASP A C 1
ATOM 672 O O . ASP A 1 89 ? -3.797 4.499 8.984 1.00 98.00 89 ASP A O 1
ATOM 676 N N . VAL A 1 90 ? -1.993 5.089 7.771 1.00 98.12 90 VAL A N 1
ATOM 677 C CA . VAL A 1 90 ? -2.296 4.179 6.652 1.00 98.12 90 VAL A CA 1
ATOM 678 C C . VAL A 1 90 ? -2.203 2.727 7.119 1.00 98.12 90 VAL A C 1
ATOM 680 O O . VAL A 1 90 ? -3.129 1.956 6.879 1.00 98.12 90 VAL A O 1
ATOM 683 N N . ILE A 1 91 ? -1.111 2.372 7.806 1.00 97.50 91 ILE A N 1
ATOM 684 C CA . ILE A 1 91 ? -0.862 1.011 8.305 1.00 97.50 91 ILE A CA 1
ATOM 685 C C . ILE A 1 91 ? -1.919 0.597 9.335 1.00 97.50 91 ILE A C 1
ATOM 687 O O . ILE A 1 91 ? -2.414 -0.526 9.279 1.00 97.50 91 ILE A O 1
ATOM 691 N N . GLU A 1 92 ? -2.290 1.500 10.243 1.00 97.69 92 GLU A N 1
ATOM 692 C CA . GLU A 1 92 ? -3.276 1.228 11.294 1.00 97.69 92 GLU A CA 1
ATOM 693 C C . GLU A 1 92 ? -4.701 1.087 10.735 1.00 97.69 92 GLU A C 1
ATOM 695 O O . GLU A 1 92 ? -5.474 0.219 11.147 1.00 97.69 92 GLU A O 1
ATOM 700 N N . SER A 1 93 ? -5.067 1.947 9.781 1.00 97.12 93 SER A N 1
ATOM 701 C CA . SER A 1 93 ? -6.457 2.068 9.333 1.00 97.12 93 SER A CA 1
ATOM 702 C C . SER A 1 93 ? -6.844 1.093 8.223 1.00 97.12 93 SER A C 1
ATOM 704 O O . SER A 1 93 ? -8.030 0.803 8.082 1.00 97.12 93 SER A O 1
ATOM 706 N N . ALA A 1 94 ? -5.896 0.653 7.391 1.00 97.88 94 ALA A N 1
ATOM 707 C CA . ALA A 1 94 ? -6.210 -0.132 6.202 1.00 97.88 94 ALA A CA 1
ATOM 708 C C . ALA A 1 94 ? -6.521 -1.601 6.529 1.00 97.88 94 ALA A C 1
ATOM 710 O O . ALA A 1 94 ? -5.818 -2.253 7.302 1.00 97.88 94 ALA A O 1
ATOM 711 N N . ASP A 1 95 ? -7.543 -2.155 5.878 1.00 98.19 95 ASP A N 1
ATOM 712 C CA . ASP A 1 95 ? -7.845 -3.590 5.934 1.00 98.19 95 ASP A CA 1
ATOM 713 C C . ASP A 1 95 ? -6.845 -4.395 5.090 1.00 98.19 95 ASP A C 1
ATOM 715 O O . ASP A 1 95 ? -6.394 -5.473 5.493 1.00 98.19 95 ASP A O 1
ATOM 719 N N . VAL A 1 96 ? -6.484 -3.838 3.929 1.00 98.25 96 VAL A N 1
ATOM 720 C CA . VAL A 1 96 ? -5.484 -4.358 2.997 1.00 98.25 96 VAL A CA 1
ATOM 721 C C . VAL A 1 96 ? -4.375 -3.329 2.836 1.00 98.25 96 VAL A C 1
ATOM 723 O O . VAL A 1 96 ? -4.625 -2.226 2.362 1.00 98.25 96 VAL A O 1
ATOM 726 N N . LEU A 1 97 ? -3.140 -3.687 3.174 1.00 97.62 97 LEU A N 1
ATOM 727 C CA . LEU A 1 97 ? -1.964 -2.860 2.929 1.00 97.62 97 LEU A CA 1
ATOM 728 C C . LEU A 1 97 ? -1.243 -3.353 1.672 1.00 97.62 97 LEU A C 1
ATOM 730 O O . LEU A 1 97 ? -0.924 -4.534 1.549 1.00 97.62 97 LEU A O 1
ATOM 734 N N . LEU A 1 98 ? -0.971 -2.447 0.740 1.00 96.50 98 LEU A N 1
ATOM 735 C CA . LEU A 1 98 ? -0.269 -2.728 -0.503 1.00 96.50 98 LEU A CA 1
ATOM 736 C C . LEU A 1 98 ? 1.097 -2.029 -0.497 1.00 96.50 98 LEU A C 1
ATOM 738 O O . LEU A 1 98 ? 1.193 -0.802 -0.559 1.00 96.50 98 LEU A O 1
ATOM 742 N N . LEU A 1 99 ? 2.159 -2.835 -0.443 1.00 92.44 99 LEU A N 1
ATOM 743 C CA . LEU A 1 99 ? 3.547 -2.390 -0.365 1.00 92.44 99 LEU A CA 1
ATOM 744 C C . LEU A 1 99 ? 4.441 -3.372 -1.143 1.00 92.44 99 LEU A C 1
ATOM 746 O O . LEU A 1 99 ? 4.531 -4.533 -0.759 1.00 92.44 99 LEU A O 1
ATOM 750 N N . PRO A 1 100 ? 5.143 -2.950 -2.212 1.00 90.19 100 PRO A N 1
ATOM 751 C CA . PRO A 1 100 ? 5.903 -3.868 -3.059 1.00 90.19 100 PRO A CA 1
ATOM 752 C C . PRO A 1 100 ? 6.956 -4.711 -2.329 1.00 90.19 100 PRO A C 1
ATOM 754 O O . PRO A 1 100 ? 7.106 -5.892 -2.625 1.00 90.19 100 PRO A O 1
ATOM 757 N N . LYS A 1 101 ? 7.706 -4.124 -1.395 1.00 91.06 101 LYS A N 1
ATOM 758 C CA . LYS A 1 101 ? 8.794 -4.791 -0.662 1.00 91.06 101 LYS A CA 1
ATOM 759 C C . LYS A 1 101 ? 8.653 -4.514 0.837 1.00 91.06 101 LYS A C 1
ATOM 761 O O . LYS A 1 101 ? 9.407 -3.696 1.365 1.00 91.06 101 LYS A O 1
ATOM 766 N N . PRO A 1 102 ? 7.680 -5.141 1.517 1.00 92.44 102 PRO A N 1
ATOM 767 C CA . PRO A 1 102 ? 7.493 -4.923 2.943 1.00 92.44 102 PRO A CA 1
ATOM 768 C C . PRO A 1 102 ? 8.742 -5.340 3.716 1.00 92.44 102 PRO A C 1
ATOM 770 O O . PRO A 1 102 ? 9.365 -6.349 3.388 1.00 92.44 102 PRO A O 1
ATOM 773 N N . GLN A 1 103 ? 9.128 -4.540 4.708 1.00 92.50 103 GLN A N 1
ATOM 774 C CA . GLN A 1 103 ? 10.192 -4.873 5.653 1.00 92.50 103 GLN A CA 1
ATOM 775 C C . GLN A 1 103 ? 9.598 -5.393 6.965 1.00 92.50 103 GLN A C 1
ATOM 777 O O . GLN A 1 103 ? 8.429 -5.155 7.275 1.00 92.50 103 GLN A O 1
ATOM 782 N N . ALA A 1 104 ? 10.420 -6.050 7.787 1.00 92.62 104 ALA A N 1
ATOM 783 C CA . ALA A 1 104 ? 9.991 -6.596 9.077 1.00 92.62 104 ALA A CA 1
ATOM 784 C C . ALA A 1 104 ? 9.316 -5.548 9.987 1.00 92.62 104 ALA A C 1
ATOM 786 O O . ALA A 1 104 ? 8.338 -5.858 10.665 1.00 92.62 104 ALA A O 1
ATOM 787 N N . ALA A 1 105 ? 9.792 -4.297 9.965 1.00 92.75 105 ALA A N 1
ATOM 788 C CA . ALA A 1 105 ? 9.190 -3.200 10.723 1.00 92.75 105 ALA A CA 1
ATOM 789 C C . ALA A 1 105 ? 7.769 -2.852 10.246 1.00 92.75 105 ALA A C 1
ATOM 791 O O . ALA A 1 105 ? 6.911 -2.552 11.073 1.00 92.75 105 ALA A O 1
ATOM 792 N N . ASP A 1 106 ? 7.499 -2.945 8.941 1.00 93.69 106 ASP A N 1
ATOM 793 C CA . ASP A 1 106 ? 6.164 -2.706 8.386 1.00 93.69 106 ASP A CA 1
ATOM 794 C C . ASP A 1 106 ? 5.200 -3.798 8.856 1.00 93.69 106 ASP A C 1
ATOM 796 O O . ASP A 1 106 ? 4.133 -3.504 9.386 1.00 93.69 106 ASP A O 1
ATOM 800 N N . VAL A 1 107 ? 5.622 -5.064 8.757 1.00 95.38 107 VAL A N 1
ATOM 801 C CA . VAL A 1 107 ? 4.840 -6.229 9.207 1.00 95.38 107 VAL A CA 1
ATOM 802 C C . VAL A 1 107 ? 4.579 -6.181 10.715 1.00 95.38 107 VAL A C 1
ATOM 804 O O . VAL A 1 107 ? 3.497 -6.545 11.173 1.00 95.38 107 VAL A O 1
ATOM 807 N N . ALA A 1 108 ? 5.544 -5.700 11.501 1.00 95.69 108 ALA A N 1
ATOM 808 C CA . ALA A 1 108 ? 5.377 -5.511 12.937 1.00 95.69 108 ALA A CA 1
ATOM 809 C C . ALA A 1 108 ? 4.430 -4.347 13.285 1.00 95.69 108 ALA A C 1
ATOM 811 O O . ALA A 1 108 ? 3.755 -4.394 14.313 1.00 95.69 108 ALA A O 1
ATOM 812 N N . ALA A 1 109 ? 4.354 -3.309 12.456 1.00 96.12 109 ALA A N 1
ATOM 813 C CA . ALA A 1 109 ? 3.444 -2.189 12.678 1.00 96.12 109 ALA A CA 1
ATOM 814 C C . ALA A 1 109 ? 1.989 -2.517 12.299 1.00 96.12 109 ALA A C 1
ATOM 816 O O . ALA A 1 109 ? 1.078 -1.854 12.781 1.00 96.12 109 ALA A O 1
ATOM 817 N N . MET A 1 110 ? 1.757 -3.535 11.464 1.00 97.19 110 MET A N 1
ATOM 818 C CA . MET A 1 110 ? 0.407 -3.903 11.036 1.00 97.19 110 MET A CA 1
ATOM 819 C C . MET A 1 110 ? -0.454 -4.427 12.198 1.00 97.19 110 MET A C 1
ATOM 821 O O . MET A 1 110 ? 0.006 -5.279 12.973 1.00 97.19 110 MET A O 1
ATOM 825 N N . PRO A 1 111 ? -1.730 -4.003 12.282 1.00 97.81 111 PRO A N 1
ATOM 826 C CA . PRO A 1 111 ? -2.702 -4.622 13.172 1.00 97.81 111 PRO A CA 1
ATOM 827 C C . PRO A 1 111 ? -2.903 -6.109 12.863 1.00 97.81 111 PRO A C 1
ATOM 829 O O . PRO A 1 111 ? -2.712 -6.574 11.736 1.00 97.81 111 PRO A O 1
ATOM 832 N N . ALA A 1 112 ? -3.325 -6.871 13.871 1.00 97.94 112 ALA A N 1
ATOM 833 C CA . ALA A 1 112 ? -3.611 -8.289 13.695 1.00 97.94 112 ALA A CA 1
ATOM 834 C C . ALA A 1 112 ? -4.805 -8.521 12.746 1.00 97.94 112 ALA A C 1
ATOM 836 O O . ALA A 1 112 ? -5.762 -7.749 12.735 1.00 97.94 112 ALA A O 1
ATOM 837 N N . GLY A 1 113 ? -4.766 -9.606 11.969 1.00 97.94 113 GLY A N 1
ATOM 838 C CA . GLY A 1 113 ? -5.850 -10.001 11.060 1.00 97.94 113 GLY A CA 1
ATOM 839 C C . GLY A 1 113 ? -5.929 -9.225 9.739 1.00 97.94 113 GLY A C 1
ATOM 840 O O . GLY A 1 113 ? -6.875 -9.428 8.981 1.00 97.94 113 GLY A O 1
ATOM 841 N N . ARG A 1 114 ? -4.967 -8.339 9.449 1.00 98.06 114 ARG A N 1
ATOM 842 C CA . ARG A 1 114 ? -4.925 -7.547 8.208 1.00 98.06 114 ARG A CA 1
ATOM 843 C C . ARG A 1 114 ? -4.358 -8.328 7.024 1.00 98.06 114 ARG A C 1
ATOM 845 O O . ARG A 1 114 ? -3.724 -9.374 7.187 1.00 98.06 114 ARG A O 1
ATOM 852 N N . VAL A 1 115 ? -4.575 -7.800 5.821 1.00 98.44 115 VAL A N 1
ATOM 853 C CA . VAL A 1 115 ? -4.045 -8.362 4.573 1.00 98.44 115 VAL A CA 1
ATOM 854 C C . VAL A 1 115 ? -2.823 -7.565 4.117 1.00 98.44 115 VAL A C 1
ATOM 856 O O . VAL A 1 115 ? -2.863 -6.337 4.115 1.00 98.44 115 VAL A O 1
ATOM 859 N N . LEU A 1 116 ? -1.759 -8.243 3.685 1.00 97.25 116 LEU A N 1
ATOM 860 C CA . LEU A 1 116 ? -0.581 -7.624 3.070 1.00 97.25 116 LEU A CA 1
ATOM 861 C C . LEU A 1 116 ? -0.406 -8.111 1.624 1.00 97.25 116 LEU A C 1
ATOM 863 O O . LEU A 1 116 ? -0.416 -9.315 1.354 1.00 97.25 116 LEU A O 1
ATOM 867 N N . TRP A 1 117 ? -0.262 -7.167 0.694 1.00 96.31 117 TRP A N 1
ATOM 868 C CA . TRP A 1 117 ? 0.053 -7.389 -0.721 1.00 96.31 117 TRP A CA 1
ATOM 869 C C . TRP A 1 117 ? 1.460 -6.897 -1.032 1.00 96.31 117 TRP A C 1
ATOM 871 O O . TRP A 1 117 ? 1.758 -5.718 -0.837 1.00 96.31 117 TRP A O 1
ATOM 881 N N . GLY A 1 118 ? 2.299 -7.773 -1.581 1.00 93.56 118 GLY A N 1
ATOM 882 C CA . GLY A 1 118 ? 3.675 -7.428 -1.918 1.00 93.56 118 GLY A CA 1
ATOM 883 C C . GLY A 1 118 ? 4.553 -8.634 -2.215 1.00 93.56 118 GLY A C 1
ATOM 884 O O . GLY A 1 118 ? 4.098 -9.779 -2.203 1.00 93.56 118 GLY A O 1
ATOM 885 N N . TRP A 1 119 ? 5.834 -8.373 -2.471 1.00 91.56 119 TRP A N 1
ATOM 886 C CA . TRP A 1 119 ? 6.876 -9.393 -2.494 1.00 91.56 119 TRP A CA 1
ATOM 887 C C . TRP A 1 119 ? 7.479 -9.574 -1.106 1.00 91.56 119 TRP A C 1
ATOM 889 O O . TRP A 1 119 ? 8.453 -8.902 -0.757 1.00 91.56 119 TRP A O 1
ATOM 899 N N . HIS A 1 120 ? 6.902 -10.483 -0.332 1.00 88.44 120 HIS A N 1
ATOM 900 C CA . HIS A 1 120 ? 7.261 -10.684 1.068 1.00 88.44 120 HIS A CA 1
ATOM 901 C C . HIS A 1 120 ? 8.584 -11.431 1.206 1.00 88.44 120 HIS A C 1
ATOM 903 O O . HIS A 1 120 ? 9.374 -11.098 2.071 1.00 88.44 120 HIS A O 1
ATOM 909 N N . HIS A 1 121 ? 8.860 -12.425 0.354 1.00 87.44 121 HIS A N 1
ATOM 910 C CA . HIS A 1 121 ? 10.031 -13.304 0.502 1.00 87.44 121 HIS A CA 1
ATOM 911 C C . HIS A 1 121 ? 10.093 -14.001 1.871 1.00 87.44 121 HIS A C 1
ATOM 913 O O . HIS A 1 121 ? 11.173 -14.198 2.418 1.00 87.44 121 HIS A O 1
ATOM 919 N N . CYS A 1 122 ? 8.949 -14.431 2.418 1.00 86.50 122 CYS A N 1
ATOM 920 C CA . CYS A 1 122 ? 8.867 -15.118 3.718 1.00 86.50 122 CYS A CA 1
ATOM 921 C C . CYS A 1 122 ? 9.850 -16.297 3.861 1.00 86.50 122 CYS A C 1
ATOM 923 O O . CYS A 1 122 ? 10.427 -16.515 4.920 1.00 86.50 122 CYS A O 1
ATOM 925 N N . VAL A 1 123 ? 10.125 -17.021 2.772 1.00 85.12 123 VAL A N 1
ATOM 926 C CA . VAL A 1 123 ? 11.098 -18.133 2.756 1.00 85.12 123 VAL A CA 1
ATOM 927 C C . VAL A 1 123 ? 12.526 -17.683 3.115 1.00 85.12 123 VAL A C 1
ATOM 929 O O . VAL A 1 123 ? 13.328 -18.493 3.570 1.00 85.12 123 VAL A O 1
ATOM 932 N N . GLN A 1 124 ? 12.853 -16.406 2.919 1.00 87.06 124 GLN A N 1
ATOM 933 C CA . GLN A 1 124 ? 14.176 -15.826 3.167 1.00 87.06 124 GLN A CA 1
ATOM 934 C C . GLN A 1 124 ? 14.280 -15.148 4.542 1.00 87.06 124 GLN A C 1
ATOM 936 O O . GLN A 1 124 ? 15.390 -14.954 5.031 1.00 87.06 124 GLN A O 1
ATOM 941 N N . ASP A 1 125 ? 13.149 -14.815 5.174 1.00 90.38 125 ASP A N 1
ATOM 942 C CA . ASP A 1 125 ? 13.095 -14.131 6.469 1.00 90.38 125 ASP A CA 1
ATOM 943 C C . ASP A 1 125 ? 12.130 -14.846 7.427 1.00 90.38 125 ASP A C 1
ATOM 945 O O . ASP A 1 125 ? 10.912 -14.624 7.440 1.00 90.38 125 ASP A O 1
ATOM 949 N N . ALA A 1 126 ? 12.698 -15.718 8.261 1.00 93.38 126 ALA A N 1
ATOM 950 C CA . ALA A 1 126 ? 11.948 -16.469 9.262 1.00 93.38 126 ALA A CA 1
ATOM 951 C C . ALA A 1 126 ? 11.327 -15.564 10.341 1.00 93.38 126 ALA A C 1
ATOM 953 O O . ALA A 1 126 ? 10.243 -15.868 10.835 1.00 93.38 126 ALA A O 1
ATOM 954 N N . GLY A 1 127 ? 11.978 -14.450 10.694 1.00 94.12 127 GLY A N 1
ATOM 955 C CA . GLY A 1 127 ? 11.499 -13.539 11.735 1.00 94.12 127 GLY A CA 1
ATOM 956 C C . GLY A 1 127 ? 10.259 -12.773 11.286 1.00 94.12 127 GLY A C 1
ATOM 957 O O . GLY A 1 127 ? 9.244 -12.748 11.987 1.00 94.12 127 GLY A O 1
ATOM 958 N N . MET A 1 128 ? 10.300 -12.210 10.079 1.00 94.19 128 MET A N 1
ATOM 959 C CA . MET A 1 128 ? 9.138 -11.564 9.471 1.00 94.19 128 MET A CA 1
ATOM 960 C C . MET A 1 128 ? 7.997 -12.564 9.243 1.00 94.19 128 MET A C 1
ATOM 962 O O . MET A 1 128 ? 6.837 -12.246 9.508 1.00 94.19 128 MET A O 1
ATOM 966 N N . THR A 1 129 ? 8.314 -13.789 8.816 1.00 95.81 129 THR A N 1
ATOM 967 C CA . THR A 1 129 ? 7.316 -14.857 8.651 1.00 95.81 129 THR A CA 1
ATOM 968 C C . THR A 1 129 ? 6.629 -15.197 9.967 1.00 95.81 129 THR A C 1
ATOM 970 O O . THR A 1 129 ? 5.400 -15.221 10.023 1.00 95.81 129 THR A O 1
ATOM 973 N N . GLN A 1 130 ? 7.397 -15.396 11.040 1.00 97.56 130 GLN A N 1
ATOM 974 C CA . GLN A 1 130 ? 6.834 -15.670 12.360 1.00 97.56 130 GLN A CA 1
ATOM 975 C C . GLN A 1 130 ? 5.966 -14.503 12.846 1.00 97.56 130 GLN A C 1
ATOM 977 O O . GLN A 1 130 ? 4.854 -14.713 13.314 1.00 97.56 130 GLN A O 1
ATOM 982 N N . THR A 1 131 ? 6.417 -13.267 12.631 1.00 97.69 131 THR A N 1
ATOM 983 C CA . THR A 1 131 ? 5.662 -12.052 12.972 1.00 97.6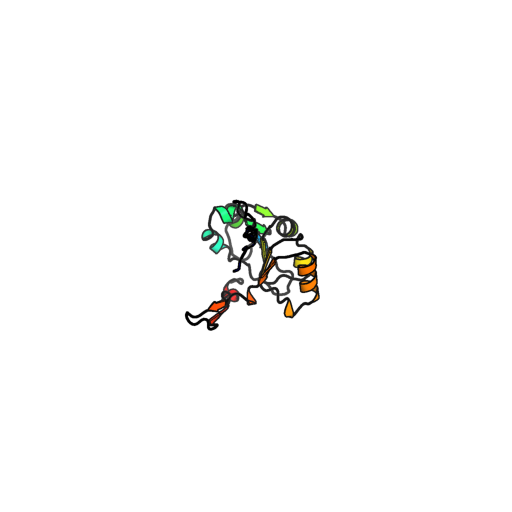9 131 THR A CA 1
ATOM 984 C C . THR A 1 131 ? 4.304 -12.000 12.263 1.00 97.69 131 THR A C 1
ATOM 986 O O . THR A 1 131 ? 3.297 -11.653 12.885 1.00 97.69 131 THR A O 1
ATOM 989 N N . ALA A 1 132 ? 4.259 -12.355 10.974 1.00 97.00 132 ALA A N 1
ATOM 990 C CA . ALA A 1 132 ? 3.021 -12.414 10.202 1.00 97.00 132 ALA A CA 1
ATOM 991 C C . ALA A 1 132 ? 2.072 -13.512 10.713 1.00 97.00 132 ALA A C 1
ATOM 993 O O . ALA A 1 132 ? 0.865 -13.279 10.801 1.00 97.00 132 ALA A O 1
ATOM 994 N N . ILE A 1 133 ? 2.611 -14.675 11.099 1.00 97.69 133 ILE A N 1
ATOM 995 C CA . ILE A 1 133 ? 1.847 -15.772 11.712 1.00 97.69 133 ILE A CA 1
ATOM 996 C C . ILE A 1 133 ? 1.251 -15.329 13.051 1.00 97.69 133 ILE A C 1
ATOM 998 O O . ILE A 1 133 ? 0.044 -15.460 13.256 1.00 97.69 133 ILE A O 1
ATOM 1002 N N . ASP A 1 134 ? 2.069 -14.763 13.938 1.00 98.12 134 ASP A N 1
ATOM 1003 C CA . ASP A 1 134 ? 1.656 -14.349 15.283 1.00 98.12 134 ASP A CA 1
ATOM 1004 C C . ASP A 1 134 ? 0.547 -13.289 15.229 1.00 98.12 134 ASP A C 1
ATOM 1006 O O . ASP A 1 134 ? -0.406 -13.322 16.010 1.00 98.12 134 ASP A O 1
ATOM 1010 N N . ARG A 1 135 ? 0.623 -12.381 14.247 1.00 97.38 135 ARG A N 1
ATOM 1011 C CA . ARG A 1 135 ? -0.403 -11.364 13.972 1.00 97.38 135 ARG A CA 1
ATOM 1012 C C . ARG A 1 135 ? -1.585 -11.875 13.150 1.00 97.38 135 ARG A C 1
ATOM 1014 O O . ARG A 1 135 ? -2.515 -11.110 12.905 1.00 97.38 135 ARG A O 1
ATOM 1021 N N . ARG A 1 136 ? -1.595 -13.144 12.734 1.00 98.12 136 ARG A N 1
ATOM 1022 C CA . ARG A 1 136 ? -2.643 -13.734 11.882 1.00 98.12 136 ARG A CA 1
ATOM 1023 C C . ARG A 1 136 ? -2.874 -12.928 10.600 1.00 98.12 136 ARG A C 1
ATOM 1025 O O . ARG A 1 136 ? -4.016 -12.714 10.196 1.00 98.12 136 ARG A O 1
ATOM 1032 N N . LEU A 1 137 ? -1.798 -12.435 9.995 1.00 98.12 137 LEU A N 1
ATOM 1033 C CA . LEU A 1 137 ? -1.893 -11.697 8.742 1.00 98.12 137 LEU A CA 1
ATOM 1034 C C . LEU A 1 137 ? -2.235 -12.644 7.593 1.00 98.12 137 LEU A C 1
ATOM 1036 O O . LEU A 1 137 ? -1.777 -13.786 7.544 1.00 98.12 137 LEU A O 1
ATOM 1040 N N . THR A 1 138 ? -2.998 -12.140 6.629 1.00 97.94 138 THR A N 1
ATOM 1041 C CA . THR A 1 138 ? -3.195 -12.808 5.339 1.00 97.94 138 THR A CA 1
ATOM 1042 C C . THR A 1 138 ? -2.220 -12.219 4.330 1.00 97.94 138 THR A C 1
ATOM 1044 O O . THR A 1 138 ? -2.304 -11.038 4.004 1.00 97.94 138 THR A O 1
ATOM 1047 N N . LEU A 1 139 ? -1.291 -13.025 3.820 1.00 96.06 139 LEU A N 1
ATOM 1048 C CA . LEU A 1 139 ? -0.294 -12.571 2.848 1.00 96.06 139 LEU A CA 1
ATOM 1049 C C . LEU A 1 139 ? -0.700 -12.999 1.438 1.00 96.06 139 LEU A C 1
ATOM 1051 O O . LEU A 1 139 ? -0.926 -14.182 1.187 1.00 96.06 139 LEU A O 1
ATOM 1055 N N . ILE A 1 140 ? -0.749 -12.056 0.501 1.00 94.81 140 ILE A N 1
ATOM 1056 C CA . ILE A 1 140 ? -0.951 -12.347 -0.924 1.00 94.81 140 ILE A CA 1
ATOM 1057 C C . ILE A 1 140 ? 0.334 -11.967 -1.651 1.00 94.81 140 ILE A C 1
ATOM 1059 O O . ILE A 1 140 ? 0.636 -10.803 -1.920 1.00 94.81 140 ILE A O 1
ATOM 1063 N N . ALA A 1 141 ? 1.123 -13.004 -1.897 1.00 91.62 141 ALA A N 1
ATOM 1064 C CA . ALA A 1 141 ? 2.492 -12.919 -2.361 1.00 91.62 141 ALA A CA 1
ATOM 1065 C C . ALA A 1 141 ? 2.570 -12.677 -3.873 1.00 91.62 141 ALA A C 1
ATOM 1067 O O . ALA A 1 141 ? 2.201 -13.541 -4.671 1.00 91.62 141 ALA A O 1
ATOM 1068 N N . PHE A 1 142 ? 3.106 -11.524 -4.275 1.00 89.31 142 PHE A N 1
ATOM 1069 C CA . PHE A 1 142 ? 3.317 -11.174 -5.681 1.00 89.31 142 PHE A CA 1
ATOM 1070 C C . PHE A 1 142 ? 4.252 -12.161 -6.395 1.00 89.31 142 PHE A C 1
ATOM 1072 O O . PHE A 1 142 ? 4.093 -12.403 -7.590 1.00 89.31 142 PHE A O 1
ATOM 1079 N N . GLU A 1 143 ? 5.202 -12.767 -5.680 1.00 83.81 143 GLU A N 1
ATOM 1080 C CA . GLU A 1 143 ? 6.104 -13.806 -6.190 1.00 83.81 143 GLU A CA 1
ATOM 1081 C C . GLU A 1 143 ? 5.376 -15.098 -6.591 1.00 83.81 143 GLU A C 1
ATOM 1083 O O . GLU A 1 143 ? 5.876 -15.848 -7.427 1.00 83.81 143 GLU A O 1
ATOM 1088 N N . ALA A 1 144 ? 4.176 -15.336 -6.054 1.00 82.38 144 ALA A N 1
ATOM 1089 C CA . ALA A 1 144 ? 3.339 -16.483 -6.393 1.00 82.38 144 ALA A CA 1
ATOM 1090 C C . ALA A 1 144 ? 2.264 -16.156 -7.453 1.00 82.38 144 ALA A C 1
ATOM 1092 O O . ALA A 1 144 ? 1.500 -17.038 -7.848 1.00 82.38 144 ALA A O 1
ATOM 1093 N N . MET A 1 145 ? 2.193 -14.908 -7.939 1.00 83.81 145 MET A N 1
ATOM 1094 C CA . MET A 1 145 ? 1.217 -14.481 -8.947 1.00 83.81 145 MET A CA 1
ATOM 1095 C C . MET A 1 145 ? 1.771 -14.666 -10.364 1.00 83.81 145 MET A C 1
ATOM 1097 O O . MET A 1 145 ? 2.651 -13.927 -10.815 1.00 83.81 145 MET A O 1
ATOM 1101 N N . ASN A 1 146 ? 1.213 -15.638 -11.092 1.00 82.38 146 ASN A N 1
ATOM 1102 C CA . ASN A 1 146 ? 1.711 -16.081 -12.396 1.00 82.38 146 ASN A CA 1
ATOM 1103 C C . ASN A 1 146 ? 0.626 -16.036 -13.474 1.00 82.38 146 ASN A C 1
ATOM 1105 O O . ASN A 1 146 ? -0.535 -16.358 -13.225 1.00 82.38 146 ASN A O 1
ATOM 1109 N N . HIS A 1 147 ? 1.029 -15.704 -14.697 1.00 77.81 147 HIS A N 1
ATOM 1110 C CA . HIS A 1 147 ? 0.282 -16.077 -15.886 1.00 77.81 147 HIS A CA 1
ATOM 1111 C C . HIS A 1 147 ? 0.569 -17.540 -16.210 1.00 77.81 147 HIS A C 1
ATOM 1113 O O . HIS A 1 147 ? 1.725 -17.971 -16.269 1.00 77.81 147 HIS A O 1
ATOM 1119 N N . TRP A 1 148 ? -0.503 -18.281 -16.454 1.00 82.06 148 TRP A N 1
ATOM 1120 C CA . TRP A 1 148 ? -0.462 -19.689 -16.811 1.00 82.06 148 TRP A CA 1
ATOM 1121 C C . TRP A 1 148 ? -0.929 -19.853 -18.251 1.00 82.06 148 TRP A C 1
ATOM 1123 O O . TRP A 1 148 ? -1.822 -19.140 -18.720 1.00 82.06 148 TRP A O 1
ATOM 1133 N N . T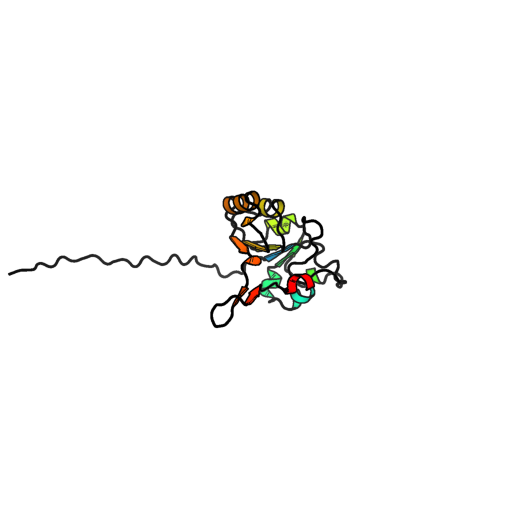HR A 1 149 ? -0.330 -20.793 -18.973 1.00 82.56 149 THR A N 1
ATOM 1134 C CA . THR A 1 149 ? -0.841 -21.174 -20.290 1.00 82.56 149 THR A CA 1
ATOM 1135 C C . THR A 1 149 ? -2.175 -21.911 -20.140 1.00 82.56 149 THR A C 1
ATOM 1137 O O . THR A 1 149 ? -2.517 -22.404 -19.065 1.00 82.56 149 THR A O 1
ATOM 1140 N N . ARG A 1 150 ? -2.928 -22.082 -21.237 1.00 77.94 150 ARG A N 1
ATOM 1141 C CA . ARG A 1 150 ? -4.161 -22.899 -21.223 1.00 77.94 150 ARG A CA 1
ATOM 1142 C C . ARG A 1 150 ? -3.929 -24.359 -20.808 1.00 77.94 150 ARG A C 1
ATOM 1144 O O . ARG A 1 150 ? -4.894 -25.048 -20.506 1.00 77.94 150 ARG A O 1
ATOM 1151 N N . ARG A 1 151 ? -2.679 -24.837 -20.832 1.00 83.06 151 ARG A N 1
ATOM 1152 C CA . ARG A 1 151 ? -2.291 -26.190 -20.412 1.00 83.06 151 ARG A CA 1
ATOM 1153 C C . ARG A 1 151 ? -1.877 -26.276 -18.939 1.00 83.06 151 ARG A C 1
ATOM 1155 O O . ARG A 1 151 ? -1.614 -27.372 -18.469 1.00 83.06 151 ARG A O 1
ATOM 1162 N N . GLY A 1 152 ? -1.856 -25.153 -18.218 1.00 78.12 152 GLY A N 1
ATOM 1163 C CA . GLY A 1 152 ? -1.456 -25.100 -16.810 1.00 78.12 152 GLY A CA 1
ATOM 1164 C C . GLY A 1 152 ? 0.049 -24.943 -16.589 1.00 78.12 152 GLY A C 1
ATOM 1165 O O . GLY A 1 152 ? 0.488 -24.936 -15.445 1.00 78.12 152 GLY A O 1
ATOM 1166 N N . ASP A 1 153 ? 0.838 -24.775 -17.653 1.00 81.12 153 ASP A N 1
ATOM 1167 C CA . ASP A 1 153 ? 2.272 -24.509 -17.531 1.00 81.12 153 ASP A CA 1
ATOM 1168 C C . ASP A 1 153 ? 2.531 -23.055 -17.123 1.00 81.12 153 ASP A C 1
ATOM 1170 O O . ASP A 1 153 ? 1.825 -22.136 -17.562 1.00 81.12 153 ASP A O 1
ATOM 1174 N N . PHE A 1 154 ? 3.571 -22.843 -16.315 1.00 76.38 154 PHE A N 1
ATOM 1175 C CA . PHE A 1 154 ? 4.047 -21.506 -15.968 1.00 76.38 154 PHE A CA 1
ATOM 1176 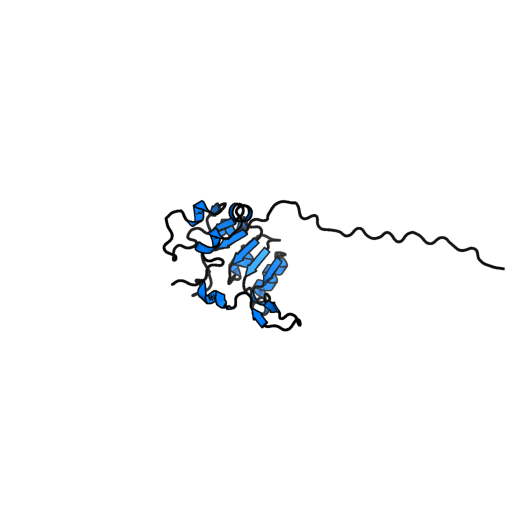C C . PHE A 1 154 ? 4.471 -20.749 -17.234 1.00 76.38 154 PHE A C 1
ATOM 1178 O O . PHE A 1 154 ? 5.204 -21.280 -18.067 1.00 76.38 154 PHE A O 1
ATOM 1185 N N . SER A 1 155 ? 4.028 -19.497 -17.366 1.00 79.50 155 SER A N 1
ATOM 1186 C CA . SER A 1 155 ? 4.478 -18.602 -18.434 1.00 79.50 155 SER A CA 1
ATOM 1187 C C . SER A 1 155 ? 5.413 -17.525 -17.892 1.00 79.50 155 SER A C 1
ATOM 1189 O O . SER A 1 155 ? 6.595 -17.514 -18.224 1.00 79.50 155 SER A O 1
ATOM 1191 N N . LEU A 1 156 ? 4.887 -16.609 -17.076 1.00 77.12 156 LEU A N 1
ATOM 1192 C CA . LEU A 1 156 ? 5.638 -15.483 -16.524 1.00 77.12 156 LEU A CA 1
ATOM 1193 C C . LEU A 1 156 ? 4.917 -14.892 -15.307 1.00 77.12 156 LEU A C 1
ATOM 1195 O O . LEU A 1 156 ? 3.698 -15.016 -15.183 1.00 77.12 156 LEU A O 1
ATOM 1199 N N . HIS A 1 157 ? 5.644 -14.204 -14.428 1.00 73.19 157 HIS A N 1
ATOM 1200 C CA . HIS A 1 157 ? 5.046 -13.510 -13.284 1.00 73.19 157 HIS A CA 1
ATOM 1201 C C . HIS A 1 157 ? 4.193 -12.315 -13.727 1.00 73.19 157 HIS A C 1
ATOM 1203 O O . HIS A 1 157 ? 4.624 -11.510 -14.558 1.00 73.19 157 HIS A O 1
ATOM 1209 N N . VAL A 1 158 ? 3.023 -12.133 -13.109 1.00 71.81 158 VAL A N 1
ATOM 1210 C CA . VAL A 1 158 ? 2.095 -11.022 -13.412 1.00 71.81 158 VAL A CA 1
ATOM 1211 C C . VAL A 1 158 ? 2.817 -9.669 -13.379 1.00 71.81 158 VAL A C 1
ATOM 1213 O O . VAL A 1 158 ? 2.640 -8.831 -14.259 1.00 71.81 158 VAL A O 1
ATOM 1216 N N . PHE A 1 159 ? 3.745 -9.498 -12.438 1.00 68.06 159 PHE A N 1
ATOM 1217 C CA . PHE A 1 159 ? 4.492 -8.258 -12.236 1.00 68.06 159 PHE A CA 1
ATOM 1218 C C . PHE A 1 159 ? 5.902 -8.237 -12.865 1.00 68.06 159 PHE A C 1
ATOM 1220 O O . PHE A 1 159 ? 6.778 -7.502 -12.401 1.00 68.06 159 PHE A O 1
ATOM 1227 N N . HIS A 1 160 ? 6.150 -9.008 -13.930 1.00 61.41 160 HIS A N 1
ATOM 1228 C CA . HIS A 1 160 ? 7.456 -9.077 -14.616 1.00 61.41 160 HIS A CA 1
ATOM 1229 C C . HIS A 1 160 ? 7.978 -7.729 -15.164 1.00 61.41 160 HIS A C 1
ATOM 1231 O O . HIS A 1 160 ? 9.177 -7.585 -15.378 1.00 61.41 160 HIS A O 1
ATOM 1237 N N . LYS A 1 161 ? 7.106 -6.729 -15.371 1.00 59.03 161 LYS A N 1
ATOM 1238 C CA . LYS A 1 161 ? 7.471 -5.360 -15.795 1.00 59.03 161 LYS A CA 1
ATOM 1239 C C . LYS A 1 161 ? 7.433 -4.325 -14.669 1.00 59.03 161 LYS A C 1
ATOM 1241 O O . LYS A 1 161 ? 7.430 -3.134 -14.952 1.00 59.03 161 LYS A O 1
ATOM 1246 N N . ASN A 1 162 ? 7.393 -4.726 -13.397 1.00 61.75 162 ASN A N 1
ATOM 1247 C CA . ASN A 1 162 ? 7.211 -3.747 -12.317 1.00 61.75 162 ASN A CA 1
ATOM 1248 C C . ASN A 1 162 ? 8.364 -2.728 -12.195 1.00 61.75 162 ASN A C 1
ATOM 1250 O O . ASN A 1 162 ? 8.144 -1.628 -11.699 1.00 61.75 162 ASN A O 1
ATOM 1254 N N . ASN A 1 163 ? 9.560 -3.053 -12.702 1.00 59.12 163 ASN A N 1
ATOM 1255 C CA . ASN A 1 163 ? 10.676 -2.106 -12.778 1.00 59.12 163 ASN A CA 1
ATOM 1256 C C . ASN A 1 163 ? 10.375 -0.917 -13.714 1.00 59.12 163 ASN A C 1
ATOM 1258 O O . ASN A 1 163 ? 11.142 0.028 -13.743 1.00 59.12 163 ASN A O 1
ATOM 1262 N N . ALA A 1 164 ? 9.279 -0.943 -14.482 1.00 57.28 164 ALA A N 1
ATOM 1263 C CA . ALA A 1 164 ? 8.807 0.198 -15.267 1.00 57.28 164 ALA A CA 1
ATOM 1264 C C . ALA A 1 164 ? 7.913 1.166 -14.461 1.00 57.28 164 ALA A C 1
ATOM 1266 O O . ALA A 1 164 ? 7.486 2.179 -14.999 1.00 57.28 164 ALA A O 1
ATOM 1267 N N . VAL A 1 165 ? 7.600 0.850 -13.196 1.00 56.88 165 VAL A N 1
ATOM 1268 C CA . VAL A 1 165 ? 6.843 1.724 -12.273 1.00 56.88 165 VAL A CA 1
ATOM 1269 C C . VAL A 1 165 ? 7.787 2.578 -11.408 1.00 56.88 165 VAL A C 1
ATOM 1271 O O . VAL A 1 165 ? 7.338 3.400 -10.612 1.00 56.88 165 VAL A O 1
ATOM 1274 N N . SER A 1 166 ? 9.106 2.405 -11.540 1.00 52.47 166 SER A N 1
ATOM 1275 C CA . SER A 1 166 ? 10.084 3.313 -10.935 1.00 52.47 166 SER A CA 1
ATOM 1276 C C . SER A 1 166 ? 10.196 4.621 -11.723 1.00 52.47 166 SER A C 1
ATOM 1278 O O . SER A 1 166 ? 9.845 4.662 -12.899 1.00 52.47 166 SER A O 1
ATOM 1280 N N . ARG A 1 167 ? 10.689 5.662 -11.037 1.00 58.47 167 ARG A N 1
ATOM 1281 C CA . ARG A 1 167 ? 10.915 7.031 -11.536 1.00 58.47 167 ARG A CA 1
ATOM 1282 C C . ARG A 1 167 ? 11.370 7.081 -13.012 1.00 58.47 167 ARG A C 1
ATOM 1284 O O . ARG A 1 167 ? 12.209 6.252 -13.375 1.00 58.47 167 ARG A O 1
ATOM 1291 N N . PRO A 1 168 ? 10.889 8.042 -13.823 1.00 50.81 168 PRO A N 1
ATOM 1292 C CA . PRO A 1 168 ? 11.624 8.460 -15.016 1.00 50.81 168 PRO A CA 1
ATOM 1293 C C . PRO A 1 168 ? 13.019 9.006 -14.664 1.00 50.81 168 PRO A C 1
ATOM 1295 O O . PRO A 1 168 ? 13.231 9.434 -13.501 1.00 50.81 168 PRO A O 1
#

Radius of gyration: 22.16 Å; chains: 1; bounding box: 55×86×36 Å

Secondary structure (DSSP, 8-state):
-----PPPP-------------SSPPPEEE-S--SSTT----SS-GGGGGGS-HHHHTTEEEETTTTGGG-PPTTTTTTTSSEEE-HHHHHHH-SEEE-SS--HHHHHHSPTT-EEEE---GGG-HHHHHHHHHTTPEEEEGGG-EEE-TTS-EEEETTTTGGGSS--

Foldseek 3Di:
DDDDDDDDDDPPPPPPPPVPPPPADFAEFWECDDPDPPDRFGLDQLVCLVVDDQSRQLRYEYEPCRCVLVPDDPCSSVVRHNYYDHPLCSQDPGQEYEDAEDDLVSLLSHAANGEYEYADPCVVPVNSVVSCVVSVYHYDHQVPAFDADPVRHTDGRPCPPSVVRGHD

pLDDT: mean 83.74, std 19.34, range [35.88, 98.5]